Protein AF-A0A7V5MQ58-F1 (afdb_monomer)

Foldseek 3Di:
DDDDDDDDDDDDDDDDDDDDDDPDDDDDDDDDDDDPPPPPPPPPPPPDDQDPVNVVVVVVVVVVVVVVVVVVVVVVVQVVLQVVLVVVLVVLLVVQLCVLQVVQHKDKWAWDFDQFTKIQQPDPDDDDGRDIRTCVVRPQKGFPDKPPPVRMWMARSNPSDIDDMDIDMGGDDDD

Structure (mmCIF, N/CA/C/O backbone):
data_AF-A0A7V5MQ58-F1
#
_entry.id   AF-A0A7V5MQ58-F1
#
loop_
_atom_site.group_PDB
_atom_site.id
_atom_site.type_symbol
_atom_site.label_atom_id
_atom_site.label_alt_id
_atom_site.label_comp_id
_atom_site.label_asym_id
_atom_site.label_entity_id
_atom_site.label_seq_id
_atom_site.pdbx_PDB_ins_code
_atom_site.Cartn_x
_atom_site.Cartn_y
_atom_site.Cartn_z
_atom_site.occupancy
_atom_site.B_iso_or_equiv
_atom_site.auth_seq_id
_atom_site.auth_comp_id
_atom_site.auth_asym_id
_atom_site.auth_atom_id
_atom_site.pdbx_PDB_model_num
ATOM 1 N N . MET A 1 1 ? -46.090 20.742 11.512 1.00 51.66 1 MET A N 1
ATOM 2 C CA . MET A 1 1 ? -45.614 21.965 10.826 1.00 51.66 1 MET A CA 1
ATOM 3 C C . MET A 1 1 ? -44.500 22.585 11.661 1.00 51.66 1 MET A C 1
ATOM 5 O O . MET A 1 1 ? -44.790 23.306 12.603 1.00 51.66 1 MET A O 1
ATOM 9 N N . THR A 1 2 ? -43.236 22.258 11.392 1.00 50.69 2 THR A N 1
ATOM 10 C CA . THR A 1 2 ? -42.092 22.767 12.170 1.00 50.69 2 THR A CA 1
ATOM 11 C C . THR A 1 2 ? -41.060 23.401 11.239 1.00 50.69 2 THR A C 1
ATOM 13 O O . THR A 1 2 ? -40.628 22.816 10.248 1.00 50.69 2 THR A O 1
ATOM 16 N N . LYS A 1 3 ? -40.763 24.671 11.539 1.00 55.28 3 LYS A N 1
ATOM 17 C CA . LYS A 1 3 ? -39.990 25.642 10.756 1.00 55.28 3 LYS A CA 1
ATOM 18 C C . LYS A 1 3 ? -38.564 25.162 10.459 1.00 55.28 3 LYS A C 1
ATOM 20 O O . LYS A 1 3 ? -37.776 24.916 11.367 1.00 55.28 3 LYS A O 1
ATOM 25 N N . LYS A 1 4 ? -38.232 25.134 9.168 1.00 60.06 4 LYS A N 1
ATOM 26 C CA . LYS A 1 4 ? -36.896 24.913 8.603 1.00 60.06 4 LYS A CA 1
ATOM 27 C C . LYS A 1 4 ? -36.099 26.224 8.709 1.00 60.06 4 LYS A C 1
ATOM 29 O O . LYS A 1 4 ? -36.515 27.234 8.147 1.00 60.06 4 LYS A O 1
ATOM 34 N N . LYS A 1 5 ? -34.993 26.229 9.458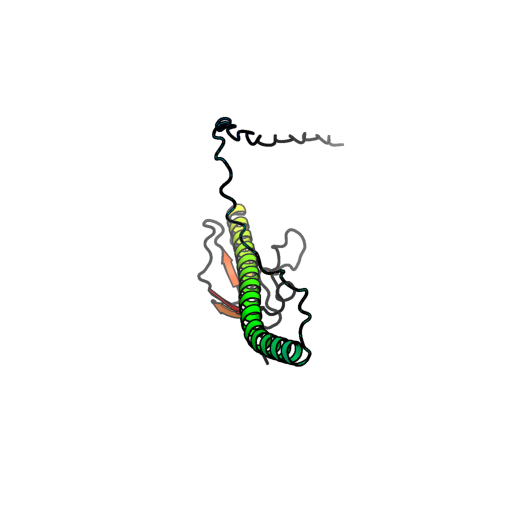 1.00 69.06 5 LYS A N 1
ATOM 35 C CA . LYS A 1 5 ? -34.094 27.385 9.631 1.00 69.06 5 LYS A CA 1
ATOM 36 C C . LYS A 1 5 ? -32.875 27.190 8.710 1.00 69.06 5 LYS A C 1
ATOM 38 O O . LYS A 1 5 ? -32.202 26.173 8.867 1.00 69.06 5 LYS A O 1
ATOM 43 N N . PRO A 1 6 ? -32.593 28.077 7.740 1.00 64.81 6 PRO A N 1
ATOM 44 C CA . PRO A 1 6 ? -31.406 27.956 6.895 1.00 64.81 6 PRO A CA 1
ATOM 45 C C . PRO A 1 6 ? -30.176 28.513 7.626 1.00 64.81 6 PRO A C 1
ATOM 47 O O . PRO A 1 6 ? -30.179 29.663 8.065 1.00 64.81 6 PRO A O 1
ATOM 50 N N . LEU A 1 7 ? -29.134 27.689 7.782 1.00 64.88 7 LEU A N 1
ATOM 51 C CA . LEU A 1 7 ? -27.826 28.127 8.271 1.00 64.88 7 LEU A CA 1
ATOM 52 C C . LEU A 1 7 ? -27.007 28.660 7.091 1.00 64.88 7 LEU A C 1
ATOM 54 O O . LEU A 1 7 ? -26.798 27.960 6.102 1.00 64.88 7 LEU A O 1
ATOM 58 N N . ALA A 1 8 ? -26.575 29.911 7.219 1.00 56.16 8 ALA A N 1
ATOM 59 C CA . ALA A 1 8 ? -25.742 30.624 6.269 1.00 56.16 8 ALA A CA 1
ATOM 60 C C . ALA A 1 8 ? -24.367 29.954 6.110 1.00 56.16 8 ALA A C 1
ATOM 62 O O . ALA A 1 8 ? -23.676 29.674 7.090 1.00 56.16 8 ALA A O 1
ATOM 63 N N . HIS A 1 9 ? -23.976 29.725 4.858 1.00 54.09 9 HIS A N 1
ATOM 64 C CA . HIS A 1 9 ? -22.650 29.251 4.481 1.00 54.09 9 HIS A CA 1
ATOM 65 C C . HIS A 1 9 ? -21.677 30.436 4.528 1.00 54.09 9 HIS A C 1
ATOM 67 O O . HIS A 1 9 ? -21.769 31.363 3.726 1.00 54.09 9 HIS A O 1
ATOM 73 N N . ASN A 1 10 ? -20.766 30.416 5.498 1.00 58.59 10 ASN A N 1
ATOM 74 C CA . ASN A 1 10 ? -19.717 31.415 5.661 1.00 58.59 10 ASN A CA 1
ATOM 75 C C . ASN A 1 10 ? -18.557 31.054 4.713 1.00 58.59 10 ASN A C 1
ATOM 77 O O . ASN A 1 10 ? -17.929 30.006 4.871 1.00 58.59 10 ASN A O 1
ATOM 81 N N . VAL A 1 11 ? -18.335 31.872 3.683 1.00 56.12 11 VAL A N 1
ATOM 82 C CA . VAL A 1 11 ? -17.265 31.705 2.688 1.00 56.12 11 VAL A CA 1
ATOM 83 C C . VAL A 1 11 ? -15.984 32.290 3.284 1.00 56.12 11 VAL A C 1
ATOM 85 O O . VAL A 1 11 ? -15.799 33.502 3.333 1.00 56.12 11 VAL A O 1
ATOM 88 N N . GLY A 1 12 ? -15.133 31.408 3.808 1.00 53.75 12 GLY A N 1
ATOM 89 C CA . GLY A 1 12 ? -13.848 31.754 4.406 1.00 53.75 12 GLY A CA 1
ATOM 90 C C . GLY A 1 12 ? -12.817 32.167 3.359 1.00 53.75 12 GLY A C 1
ATOM 91 O O . GLY A 1 12 ? -12.499 31.404 2.450 1.00 53.75 12 GLY A O 1
ATOM 92 N N . ALA A 1 13 ? -12.323 33.389 3.535 1.00 48.50 13 ALA A N 1
ATOM 93 C CA . ALA A 1 13 ? -11.294 34.090 2.785 1.00 48.50 13 ALA A CA 1
ATOM 94 C C . ALA A 1 13 ? -10.036 33.261 2.457 1.00 48.50 13 ALA A C 1
ATOM 96 O O . ALA A 1 13 ? -9.469 32.572 3.305 1.00 48.50 13 ALA A O 1
ATOM 97 N N . ALA A 1 14 ? -9.567 33.419 1.219 1.00 55.34 14 ALA A N 1
ATOM 98 C CA . ALA A 1 14 ? -8.268 32.961 0.749 1.00 55.34 14 ALA A CA 1
ATOM 99 C C . ALA A 1 14 ? -7.133 33.828 1.333 1.00 55.34 14 ALA A C 1
ATOM 101 O O . ALA A 1 14 ? -7.261 35.056 1.356 1.00 55.34 14 ALA A O 1
ATOM 102 N N . PRO A 1 15 ? -6.001 33.242 1.756 1.00 61.34 15 PRO A N 1
ATOM 103 C CA . PRO A 1 15 ? -4.823 34.016 2.112 1.00 61.34 15 PRO A CA 1
ATOM 104 C C . PRO A 1 15 ? -4.064 34.465 0.855 1.00 61.34 15 PRO A C 1
ATOM 106 O O . PRO A 1 15 ? -3.595 33.658 0.052 1.00 61.34 15 PRO A O 1
ATOM 109 N N . HIS A 1 16 ? -3.945 35.786 0.728 1.00 60.69 16 HIS A N 1
ATOM 110 C CA . HIS A 1 16 ? -3.016 36.501 -0.142 1.00 60.69 16 HIS A CA 1
ATOM 111 C C . HIS A 1 16 ? -1.576 35.991 0.031 1.00 60.69 16 HIS A C 1
ATOM 113 O O . HIS A 1 16 ? -1.046 35.996 1.142 1.00 60.69 16 HIS A O 1
ATOM 119 N N . ALA A 1 17 ? -0.918 35.639 -1.075 1.00 56.81 17 ALA A N 1
ATOM 120 C CA . ALA A 1 17 ? 0.535 35.511 -1.134 1.00 56.81 17 ALA A CA 1
ATOM 121 C C . ALA A 1 17 ? 1.148 36.805 -1.714 1.00 56.81 17 ALA A C 1
ATOM 123 O O . ALA A 1 17 ? 0.615 37.343 -2.690 1.00 56.81 17 ALA A O 1
ATOM 124 N N . PRO A 1 18 ? 2.235 37.332 -1.125 1.00 61.66 18 PRO A N 1
ATOM 125 C CA . PRO A 1 18 ? 2.834 38.598 -1.530 1.00 61.66 18 PRO A CA 1
ATOM 126 C C . PRO A 1 18 ? 3.666 38.474 -2.815 1.00 61.66 18 PRO A C 1
ATOM 128 O O . PRO A 1 18 ? 4.611 37.692 -2.903 1.00 61.66 18 PRO A O 1
ATOM 131 N N . ASN A 1 19 ? 3.334 39.326 -3.786 1.00 56.47 19 ASN A N 1
ATOM 132 C CA . ASN A 1 19 ? 4.216 39.729 -4.878 1.00 56.47 19 ASN A CA 1
ATOM 133 C C . ASN A 1 19 ? 5.394 40.523 -4.299 1.00 56.47 19 ASN A C 1
ATOM 135 O O . ASN A 1 19 ? 5.186 41.561 -3.673 1.00 56.47 19 ASN A O 1
ATOM 139 N N . GLY A 1 20 ? 6.623 40.067 -4.529 1.00 50.22 20 GLY A N 1
ATOM 140 C CA . GLY A 1 20 ? 7.812 40.779 -4.066 1.00 50.22 20 GLY A CA 1
ATOM 141 C C . GLY A 1 20 ? 9.103 40.151 -4.566 1.00 50.22 20 GLY A C 1
ATOM 142 O O . GLY A 1 20 ? 9.860 39.593 -3.779 1.00 50.22 20 GLY A O 1
ATOM 143 N N . LEU A 1 21 ? 9.351 40.230 -5.876 1.00 56.34 21 LEU A N 1
ATOM 144 C CA . LEU A 1 21 ? 10.679 39.986 -6.438 1.00 56.34 21 LEU A CA 1
ATOM 145 C C . LEU A 1 21 ? 11.424 41.335 -6.496 1.00 56.34 21 LEU A C 1
ATOM 147 O O . LEU A 1 21 ? 10.914 42.260 -7.132 1.00 56.34 21 LEU A O 1
ATOM 151 N N . PRO A 1 22 ? 12.586 41.494 -5.839 1.00 58.50 22 PRO A N 1
ATOM 152 C CA . PRO A 1 22 ? 13.348 42.733 -5.910 1.00 58.50 22 PRO A CA 1
ATOM 153 C C . PRO A 1 22 ? 14.007 42.900 -7.285 1.00 58.50 22 PRO A C 1
ATOM 155 O O . PRO A 1 22 ? 14.883 42.136 -7.689 1.00 58.50 22 PRO A O 1
ATOM 158 N N . ASP A 1 23 ? 13.572 43.954 -7.971 1.00 60.62 23 ASP A N 1
ATOM 159 C CA . ASP A 1 23 ? 14.157 44.537 -9.174 1.00 60.62 23 ASP A CA 1
ATOM 160 C C . ASP A 1 23 ? 15.435 45.300 -8.797 1.00 60.62 23 ASP A C 1
ATOM 162 O O . ASP A 1 23 ? 15.419 46.497 -8.512 1.00 60.62 23 ASP A O 1
ATOM 166 N N . ILE A 1 24 ? 16.558 44.587 -8.697 1.00 61.94 24 ILE A N 1
ATOM 167 C CA . ILE A 1 24 ? 17.870 45.207 -8.510 1.00 61.94 24 ILE A CA 1
ATOM 168 C C . ILE A 1 24 ? 18.891 44.426 -9.335 1.00 61.94 24 ILE A C 1
ATOM 170 O O . ILE A 1 24 ? 19.355 43.363 -8.940 1.00 61.94 24 ILE A O 1
ATOM 174 N N . ILE A 1 25 ? 19.220 44.956 -10.513 1.00 60.25 25 ILE A N 1
ATOM 175 C CA . ILE A 1 25 ? 20.580 45.314 -10.962 1.00 60.25 25 ILE A CA 1
ATOM 176 C C . ILE A 1 25 ? 20.462 45.707 -12.441 1.00 60.25 25 ILE A C 1
ATOM 178 O O . ILE A 1 25 ? 20.684 44.947 -13.381 1.00 60.25 25 ILE A O 1
ATOM 182 N N . ARG A 1 26 ? 20.107 46.977 -12.639 1.00 57.00 26 ARG A N 1
ATOM 183 C CA . ARG A 1 26 ? 20.255 47.704 -13.897 1.00 57.00 26 ARG A CA 1
ATOM 184 C C . ARG A 1 26 ? 21.429 48.659 -13.711 1.00 57.00 26 ARG A C 1
ATOM 186 O O . ARG A 1 26 ? 21.282 49.634 -12.984 1.00 57.00 26 ARG A O 1
ATOM 193 N N . ARG A 1 27 ? 22.576 48.364 -14.340 1.00 57.25 27 ARG A N 1
ATOM 194 C CA . ARG A 1 27 ? 23.620 49.300 -14.838 1.00 57.25 27 ARG A CA 1
ATOM 195 C C . ARG A 1 27 ? 24.989 48.617 -14.881 1.00 57.25 27 ARG A C 1
ATOM 197 O O . ARG A 1 27 ? 25.644 48.473 -13.858 1.00 57.25 27 ARG A O 1
ATOM 204 N N . ARG A 1 28 ? 25.459 48.327 -16.095 1.00 55.53 28 ARG A N 1
ATOM 205 C CA . ARG A 1 28 ? 26.827 48.631 -16.559 1.00 55.53 28 ARG A CA 1
ATOM 206 C C . ARG A 1 28 ? 26.894 48.418 -18.073 1.00 55.53 28 ARG A C 1
ATOM 208 O O . ARG A 1 28 ? 27.454 47.455 -18.578 1.00 55.53 28 ARG A O 1
ATOM 215 N N . GLN A 1 29 ? 26.284 49.353 -18.799 1.00 58.81 29 GLN A N 1
ATOM 216 C CA . GLN A 1 29 ? 26.716 49.659 -20.158 1.00 58.81 29 GLN A CA 1
ATOM 217 C C . GLN A 1 29 ? 28.036 50.429 -20.067 1.00 58.81 29 GLN A C 1
ATOM 219 O O . GLN A 1 29 ? 28.153 51.349 -19.260 1.00 58.81 29 GLN A O 1
ATOM 224 N N . GLY A 1 30 ? 29.009 50.060 -20.900 1.00 58.41 30 GLY A N 1
ATOM 225 C CA . GLY A 1 30 ? 30.186 50.890 -21.151 1.00 58.41 30 GLY A CA 1
ATOM 226 C C . GLY A 1 30 ? 31.528 50.219 -20.885 1.00 58.41 30 GLY A C 1
ATOM 227 O O . GLY A 1 30 ? 32.268 50.639 -20.003 1.00 58.41 30 GLY A O 1
ATOM 228 N N . ARG A 1 31 ? 31.909 49.247 -21.720 1.00 58.38 31 ARG A N 1
ATOM 229 C CA . ARG A 1 31 ? 33.306 49.151 -22.167 1.00 58.38 31 ARG A CA 1
ATOM 230 C C . ARG A 1 31 ? 33.384 48.461 -23.522 1.00 58.38 31 ARG A C 1
ATOM 232 O O . ARG A 1 31 ? 33.368 47.241 -23.625 1.00 58.38 31 ARG A O 1
ATOM 239 N N . ARG A 1 32 ? 33.493 49.303 -24.555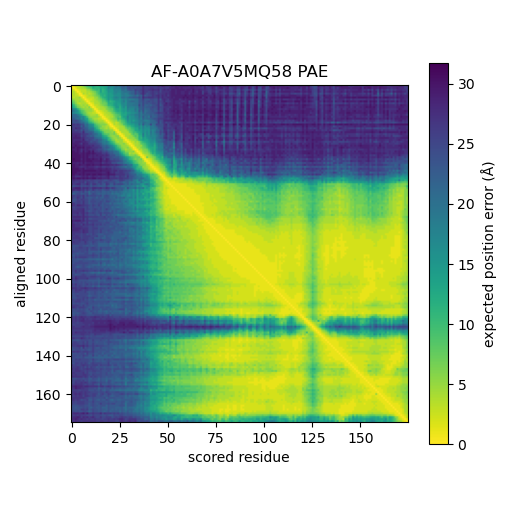 1.00 58.91 32 ARG A N 1
ATOM 240 C CA . ARG A 1 32 ? 34.101 48.975 -25.846 1.00 58.91 32 ARG A CA 1
ATOM 241 C C . ARG A 1 32 ? 35.408 48.224 -25.584 1.00 58.91 32 ARG A C 1
ATOM 243 O O . ARG A 1 32 ? 36.399 48.846 -25.204 1.00 58.91 32 ARG A O 1
ATOM 250 N N . ARG A 1 33 ? 35.422 46.910 -25.795 1.00 60.69 33 ARG A N 1
ATOM 251 C CA . ARG A 1 33 ? 36.665 46.177 -26.012 1.00 60.69 33 ARG A CA 1
ATOM 252 C C . ARG A 1 33 ? 36.741 45.923 -27.505 1.00 60.69 33 ARG A C 1
ATOM 254 O O . ARG A 1 33 ? 35.917 45.206 -28.059 1.00 60.69 33 ARG A O 1
ATOM 261 N N . LYS A 1 34 ? 37.666 46.649 -28.128 1.00 57.91 34 LYS A N 1
ATOM 262 C CA . LYS A 1 34 ? 38.009 46.520 -29.534 1.00 57.91 34 LYS A CA 1
ATOM 263 C C . LYS A 1 34 ? 38.358 45.067 -29.829 1.00 57.91 34 LYS A C 1
ATOM 265 O O . LYS A 1 34 ? 39.038 44.415 -29.037 1.00 57.91 34 LYS A O 1
ATOM 270 N N . GLU A 1 35 ? 37.837 44.632 -30.960 1.00 60.25 35 GLU A N 1
ATOM 271 C CA . GLU A 1 35 ? 38.188 43.452 -31.726 1.00 60.25 35 GLU A CA 1
ATOM 272 C C . GLU A 1 35 ? 39.672 43.095 -31.580 1.00 60.25 35 GLU A C 1
ATOM 274 O O . GLU A 1 35 ? 40.556 43.786 -32.080 1.00 60.25 35 GLU A O 1
ATOM 279 N N . THR A 1 36 ? 39.942 41.972 -30.927 1.00 59.41 36 THR A N 1
ATOM 280 C CA . THR A 1 36 ? 40.958 41.061 -31.437 1.00 59.41 36 THR A CA 1
ATOM 281 C C . THR A 1 36 ? 40.201 39.864 -31.968 1.00 59.41 36 THR A C 1
ATOM 283 O O . THR A 1 36 ? 39.621 39.076 -31.220 1.00 59.41 36 THR A O 1
ATOM 286 N N . ALA A 1 37 ? 40.142 39.811 -33.296 1.00 60.81 37 ALA A N 1
ATOM 287 C CA . ALA A 1 37 ? 39.688 38.689 -34.085 1.00 60.81 37 ALA A CA 1
ATOM 288 C C . ALA A 1 37 ? 40.522 37.453 -33.724 1.00 60.81 37 ALA A C 1
ATOM 290 O O . ALA A 1 37 ? 41.515 37.125 -34.361 1.00 60.81 37 ALA A O 1
ATOM 291 N N . MET A 1 38 ? 40.127 36.773 -32.654 1.00 56.72 38 MET A N 1
ATOM 292 C CA . MET A 1 38 ? 40.415 35.365 -32.469 1.00 56.72 38 MET A CA 1
ATOM 293 C C . MET A 1 38 ? 39.206 34.640 -33.028 1.00 56.72 38 MET A C 1
ATOM 295 O O . MET A 1 38 ? 38.295 34.224 -32.313 1.00 56.72 38 MET A O 1
ATOM 299 N N . GLU A 1 39 ? 39.192 34.595 -34.354 1.00 59.66 39 GLU A N 1
ATOM 300 C CA . GLU A 1 39 ? 38.352 33.734 -35.156 1.00 59.66 39 GLU A CA 1
ATOM 301 C C . GLU A 1 39 ? 38.636 32.300 -34.701 1.00 59.66 39 GLU A C 1
ATOM 303 O O . GLU A 1 39 ? 39.537 31.614 -35.186 1.00 59.66 39 GLU A O 1
ATOM 308 N N . ARG A 1 40 ? 37.903 31.863 -33.668 1.00 63.34 40 ARG A N 1
ATOM 309 C CA . ARG A 1 40 ? 37.731 30.450 -33.374 1.00 63.34 40 ARG A CA 1
ATOM 310 C C . ARG A 1 40 ? 37.099 29.888 -34.632 1.00 63.34 40 ARG A C 1
ATOM 312 O O . ARG A 1 40 ? 35.884 29.961 -34.798 1.00 63.34 40 ARG A O 1
ATOM 319 N N . ARG A 1 41 ? 37.943 29.353 -35.513 1.00 64.81 41 ARG A N 1
ATOM 320 C CA . ARG A 1 41 ? 37.565 28.363 -36.509 1.00 64.81 41 ARG A CA 1
ATOM 321 C C . ARG A 1 41 ? 36.932 27.214 -35.736 1.00 64.81 41 ARG A C 1
ATOM 323 O O . ARG A 1 41 ? 37.612 26.268 -35.354 1.00 64.81 41 ARG A O 1
ATOM 330 N N . TYR A 1 42 ? 35.647 27.338 -35.423 1.00 63.91 42 TYR A N 1
ATOM 331 C CA . TYR A 1 42 ? 34.831 26.176 -35.157 1.00 63.91 42 TYR A CA 1
ATOM 332 C C . TYR A 1 42 ? 34.898 25.386 -36.458 1.00 63.91 42 TYR A C 1
ATOM 334 O O . TYR A 1 42 ? 34.456 25.911 -37.486 1.00 63.91 42 TYR A O 1
ATOM 342 N N . PRO A 1 43 ? 35.532 24.199 -36.470 1.00 68.19 43 PRO A N 1
ATOM 343 C CA . PRO A 1 43 ? 35.446 23.358 -37.644 1.00 68.19 43 PRO A CA 1
ATOM 344 C C . PRO A 1 43 ? 33.954 23.185 -37.933 1.00 68.19 43 PRO A C 1
ATOM 346 O O . PRO A 1 43 ? 33.171 23.043 -36.983 1.00 68.19 43 PRO A O 1
ATOM 349 N N . PRO A 1 44 ? 33.531 23.273 -39.204 1.00 65.62 44 PRO A N 1
ATOM 350 C CA . PRO A 1 44 ? 32.149 23.008 -39.538 1.00 65.62 44 PRO A CA 1
ATOM 351 C C . PRO A 1 44 ? 31.828 21.638 -38.954 1.00 65.62 44 PRO A C 1
ATOM 353 O O . PRO A 1 44 ? 32.481 20.649 -39.291 1.00 65.62 44 PRO A O 1
ATOM 356 N N . ILE A 1 45 ? 30.875 21.593 -38.022 1.00 68.94 45 ILE A N 1
ATOM 357 C CA . ILE A 1 45 ? 30.302 20.336 -37.560 1.00 68.94 45 ILE A CA 1
ATOM 358 C C . ILE A 1 45 ? 29.552 19.829 -38.785 1.00 68.94 45 ILE A C 1
ATOM 360 O O . ILE A 1 45 ? 28.403 20.197 -39.030 1.00 68.94 45 ILE A O 1
ATOM 364 N N . GLY A 1 46 ? 30.272 19.108 -39.647 1.00 65.06 46 GLY A N 1
ATOM 365 C CA . GLY A 1 46 ? 29.700 18.468 -40.811 1.00 65.06 46 GLY A CA 1
ATOM 366 C C . GLY A 1 46 ? 28.510 17.657 -40.330 1.00 65.06 46 GLY A C 1
ATOM 367 O O . GLY A 1 46 ? 28.566 17.049 -39.260 1.00 65.06 46 GLY A O 1
ATOM 368 N N . ARG A 1 47 ? 27.412 17.687 -41.087 1.00 70.12 47 ARG A N 1
ATOM 369 C CA . ARG A 1 47 ? 26.258 16.817 -40.853 1.00 70.12 47 ARG A CA 1
ATOM 370 C C . ARG A 1 47 ? 26.700 15.370 -41.103 1.00 70.12 47 ARG A C 1
ATOM 372 O O . ARG A 1 47 ? 26.453 14.822 -42.170 1.00 70.12 47 ARG A O 1
ATOM 379 N N . ALA A 1 48 ? 27.436 14.796 -40.159 1.00 73.75 48 ALA A N 1
ATOM 380 C CA . ALA A 1 48 ? 27.879 13.419 -40.190 1.00 73.75 48 ALA A CA 1
ATOM 381 C C . ALA A 1 48 ? 26.658 12.557 -39.867 1.00 73.75 48 ALA A C 1
ATOM 383 O O . ALA A 1 48 ? 26.126 12.601 -38.759 1.00 73.75 48 ALA A O 1
ATOM 384 N N . GLY A 1 49 ? 26.160 11.843 -40.875 1.00 85.00 49 GLY A N 1
ATOM 385 C CA . GLY A 1 49 ? 25.190 10.780 -40.654 1.00 85.00 49 GLY A CA 1
ATOM 386 C C . GLY A 1 49 ? 25.862 9.622 -39.920 1.00 85.00 49 GLY A C 1
ATOM 387 O O . GLY A 1 49 ? 27.026 9.323 -40.179 1.00 85.00 49 GLY A O 1
ATOM 388 N N . LEU A 1 50 ? 25.121 8.975 -39.019 1.00 88.62 50 LEU A N 1
ATOM 389 C CA . LEU A 1 50 ? 25.539 7.719 -38.399 1.00 88.62 50 LEU A CA 1
ATOM 390 C C . LEU A 1 50 ? 25.817 6.685 -39.489 1.00 88.62 50 LEU A C 1
ATOM 392 O O . LEU A 1 50 ? 24.979 6.444 -40.363 1.00 88.62 50 LEU A O 1
ATOM 396 N N . THR A 1 51 ? 26.986 6.058 -39.428 1.00 93.81 51 THR A N 1
ATOM 397 C CA . THR A 1 51 ? 27.274 4.924 -40.308 1.00 93.81 51 THR A CA 1
ATOM 398 C C . THR A 1 51 ? 26.462 3.702 -39.861 1.00 93.81 51 THR A C 1
ATOM 400 O O . THR A 1 51 ? 26.108 3.569 -38.688 1.00 93.81 51 THR A O 1
ATOM 403 N N . LEU A 1 52 ? 26.165 2.778 -40.781 1.00 95.19 52 LEU A N 1
ATOM 404 C CA . LEU A 1 52 ? 25.465 1.525 -40.459 1.00 95.19 52 LEU A CA 1
ATOM 405 C C . LEU A 1 52 ? 26.113 0.751 -39.288 1.00 95.19 52 LEU A C 1
ATOM 407 O O . LEU A 1 52 ? 25.382 0.384 -38.366 1.00 95.19 52 LEU A O 1
ATOM 411 N N . PRO A 1 53 ? 27.444 0.518 -39.251 1.00 95.69 53 PRO A N 1
ATOM 412 C CA . PRO A 1 53 ? 28.058 -0.177 -38.118 1.00 95.69 53 PRO A CA 1
ATOM 413 C C . PRO A 1 53 ? 27.951 0.609 -36.806 1.00 95.69 53 PRO A C 1
ATOM 415 O O . PRO A 1 53 ? 27.742 0.010 -35.755 1.00 95.69 53 PRO A O 1
ATOM 418 N N . GLU A 1 54 ? 28.031 1.937 -36.843 1.00 94.62 54 GLU A N 1
ATOM 419 C CA . GLU A 1 54 ? 27.873 2.775 -35.651 1.00 94.62 54 GLU A CA 1
ATOM 420 C C . GLU A 1 54 ? 26.444 2.700 -35.090 1.00 94.62 54 GLU A C 1
ATOM 422 O O . GLU A 1 54 ? 26.248 2.586 -33.878 1.00 94.62 54 GLU A O 1
ATOM 427 N N . LEU A 1 55 ? 25.431 2.650 -35.962 1.00 96.62 55 LEU A N 1
ATOM 428 C CA . LEU A 1 55 ? 24.048 2.416 -35.549 1.00 96.62 55 LEU A CA 1
ATOM 429 C C . LEU A 1 55 ? 23.878 1.036 -34.886 1.00 96.62 55 LEU A C 1
ATOM 431 O O . LEU A 1 55 ? 23.218 0.919 -33.857 1.00 96.62 55 LEU A O 1
ATOM 435 N N . LEU A 1 56 ? 24.498 -0.014 -35.429 1.00 97.81 56 LEU A N 1
ATOM 436 C CA . LEU A 1 56 ? 24.431 -1.350 -34.825 1.00 97.81 56 LEU A CA 1
ATOM 437 C C . LEU A 1 56 ? 25.105 -1.395 -33.450 1.00 97.81 56 LEU A C 1
ATOM 439 O O . LEU A 1 56 ? 24.545 -1.960 -32.510 1.00 97.81 56 LEU A O 1
ATOM 443 N N . VAL A 1 57 ? 26.275 -0.768 -33.308 1.00 97.44 57 VAL A N 1
ATOM 444 C CA . VAL A 1 57 ? 26.993 -0.700 -32.027 1.00 97.44 57 VAL A CA 1
ATOM 445 C C . VAL A 1 57 ? 26.201 0.107 -30.997 1.00 97.44 57 VAL A C 1
ATOM 447 O O . VAL A 1 57 ? 26.070 -0.325 -29.852 1.00 97.44 57 VAL A O 1
ATOM 450 N N . THR A 1 58 ? 25.619 1.243 -31.386 1.00 96.88 58 THR A N 1
ATOM 451 C CA . THR A 1 58 ? 24.789 2.053 -30.477 1.00 96.88 58 THR A CA 1
ATOM 452 C C . THR A 1 58 ? 23.537 1.303 -30.028 1.00 96.88 58 THR A C 1
ATOM 454 O O . THR A 1 58 ? 23.228 1.304 -28.838 1.00 96.88 58 THR A O 1
ATOM 457 N N . LEU A 1 59 ? 22.856 0.588 -30.929 1.00 97.81 59 LEU A N 1
ATOM 458 C CA . LEU A 1 59 ? 21.720 -0.267 -30.573 1.00 97.81 59 LEU A CA 1
ATOM 459 C C . LEU A 1 59 ? 22.129 -1.422 -29.650 1.00 97.81 59 LEU A C 1
ATOM 461 O O . LEU A 1 59 ? 21.424 -1.701 -28.677 1.00 97.81 59 LEU A O 1
ATOM 465 N N . ALA A 1 60 ? 23.275 -2.061 -29.898 1.00 97.94 60 ALA A N 1
ATOM 466 C CA . ALA A 1 60 ? 23.794 -3.113 -29.028 1.00 97.94 60 ALA A CA 1
ATOM 467 C C . ALA A 1 60 ? 24.069 -2.577 -27.613 1.00 97.94 60 ALA A C 1
ATOM 469 O O . ALA A 1 60 ? 23.616 -3.168 -26.630 1.00 97.94 60 ALA A O 1
ATOM 470 N N . LEU A 1 61 ? 24.714 -1.413 -27.501 1.00 98.06 61 LEU A N 1
ATOM 471 C CA . LEU A 1 61 ? 24.953 -0.735 -26.223 1.00 98.06 61 LEU A CA 1
ATOM 472 C C . LEU A 1 61 ? 23.644 -0.360 -25.517 1.00 98.06 61 LEU A C 1
ATOM 474 O O . LEU A 1 61 ? 23.492 -0.622 -24.323 1.00 98.06 61 LEU A O 1
ATOM 478 N N . LEU A 1 62 ? 22.671 0.194 -26.244 1.00 97.75 62 LEU A N 1
ATOM 479 C CA . LEU A 1 62 ? 21.357 0.528 -25.690 1.00 97.75 62 LEU A CA 1
ATOM 480 C C . LEU A 1 62 ? 20.625 -0.710 -25.176 1.00 97.75 62 LEU A C 1
ATOM 482 O O . LEU A 1 62 ? 20.027 -0.655 -24.102 1.00 97.75 62 LEU A O 1
ATOM 486 N N . SER A 1 63 ? 20.697 -1.831 -25.897 1.00 97.56 63 SER A N 1
ATOM 487 C CA . SER A 1 63 ? 20.083 -3.086 -25.458 1.00 97.56 63 SER A CA 1
ATOM 488 C C . SER A 1 63 ? 20.700 -3.583 -24.148 1.00 97.56 63 SER A C 1
ATOM 490 O O . SER A 1 63 ? 19.971 -3.925 -23.216 1.00 97.56 63 SER A O 1
ATOM 492 N N . LEU A 1 64 ? 22.029 -3.515 -24.021 1.00 97.56 64 LEU A N 1
ATOM 493 C CA . LEU A 1 64 ? 22.738 -3.900 -22.805 1.00 97.56 64 LEU A CA 1
ATOM 494 C C . LEU A 1 64 ? 22.307 -3.029 -21.618 1.00 97.56 64 LEU A C 1
ATOM 496 O O . LEU A 1 64 ? 21.931 -3.556 -20.571 1.00 97.56 64 LEU A O 1
ATOM 500 N N . ILE A 1 65 ? 22.271 -1.707 -21.799 1.00 97.69 65 ILE A N 1
ATOM 501 C CA . ILE A 1 65 ? 21.826 -0.769 -20.759 1.00 97.69 65 ILE A CA 1
ATOM 502 C C . ILE A 1 65 ? 20.363 -1.038 -20.375 1.00 97.69 65 ILE A C 1
ATOM 504 O O . ILE A 1 65 ? 20.030 -1.099 -19.189 1.00 97.69 65 ILE A O 1
ATOM 508 N N . ALA A 1 66 ? 19.486 -1.253 -21.358 1.00 95.81 66 ALA A N 1
ATOM 509 C CA . ALA A 1 66 ? 18.067 -1.503 -21.125 1.00 95.81 66 ALA A CA 1
ATOM 510 C C . ALA A 1 66 ? 17.836 -2.752 -20.259 1.00 95.81 66 ALA A C 1
ATOM 512 O O . ALA A 1 66 ? 17.017 -2.714 -19.337 1.00 95.81 66 ALA A O 1
ATOM 513 N N . THR A 1 67 ? 18.592 -3.833 -20.482 1.00 96.19 67 THR A N 1
ATOM 514 C CA . THR A 1 67 ? 18.461 -5.060 -19.673 1.00 96.19 67 THR A CA 1
ATOM 515 C C . THR A 1 67 ? 18.785 -4.846 -18.193 1.00 96.19 67 THR A C 1
ATOM 517 O O . THR A 1 67 ? 18.167 -5.475 -17.332 1.00 96.19 67 THR A O 1
ATOM 520 N N . GLN A 1 68 ? 19.690 -3.917 -17.878 1.00 96.00 68 GLN A N 1
ATOM 521 C CA . GLN A 1 68 ? 20.082 -3.595 -16.504 1.00 96.00 68 GLN A CA 1
ATOM 522 C C . GLN A 1 68 ? 19.155 -2.559 -15.852 1.00 96.00 68 GLN A C 1
ATOM 524 O O . GLN A 1 68 ? 18.938 -2.589 -14.640 1.00 96.00 68 GLN A O 1
ATOM 529 N N . ALA A 1 69 ? 18.558 -1.663 -16.642 1.00 94.25 69 ALA A N 1
ATOM 530 C CA . ALA A 1 69 ? 17.663 -0.622 -16.142 1.00 94.25 69 ALA A CA 1
ATOM 531 C C . ALA A 1 69 ? 16.302 -1.170 -15.666 1.00 94.25 69 ALA A C 1
ATOM 533 O O . ALA A 1 69 ? 15.742 -0.689 -14.678 1.00 94.25 69 ALA A O 1
ATOM 534 N N . VAL A 1 70 ? 15.770 -2.201 -16.333 1.00 94.44 70 VAL A N 1
ATOM 535 C CA . VAL A 1 70 ? 14.460 -2.800 -16.009 1.00 94.44 70 VAL A CA 1
ATOM 536 C C . VAL A 1 70 ? 14.336 -3.287 -14.552 1.00 94.44 70 VAL A C 1
ATOM 538 O O . VAL A 1 70 ? 13.363 -2.906 -13.892 1.00 94.44 70 VAL A O 1
ATOM 541 N N . PRO A 1 71 ? 15.254 -4.102 -13.989 1.00 91.75 71 PRO A N 1
ATOM 542 C CA . PRO A 1 71 ? 15.130 -4.557 -12.601 1.00 91.75 71 PRO A CA 1
ATOM 543 C C . PRO A 1 71 ? 15.177 -3.404 -11.587 1.00 91.75 71 PRO A C 1
ATOM 545 O O . PRO A 1 71 ? 14.460 -3.448 -10.585 1.00 91.75 71 PRO A O 1
ATOM 548 N N . LEU A 1 72 ? 15.951 -2.349 -11.865 1.00 93.62 72 LEU A N 1
ATOM 549 C CA . LEU A 1 72 ? 16.026 -1.160 -11.011 1.00 93.62 72 LEU A CA 1
ATOM 550 C C . LEU A 1 72 ? 14.685 -0.420 -10.965 1.00 93.62 72 LEU A C 1
ATOM 552 O O . LEU A 1 72 ? 14.171 -0.133 -9.881 1.00 93.62 72 LEU A O 1
ATOM 556 N N . LEU A 1 73 ? 14.079 -0.179 -12.131 1.00 94.19 73 LEU A N 1
ATOM 557 C CA . LEU A 1 73 ? 12.763 0.458 -12.230 1.00 94.19 73 LEU A CA 1
ATOM 558 C C . LEU A 1 73 ? 11.675 -0.372 -11.536 1.00 94.19 73 LEU A C 1
ATOM 560 O O . LEU A 1 73 ? 10.844 0.177 -10.811 1.00 94.19 73 LEU A O 1
ATOM 564 N N . ASN A 1 74 ? 11.719 -1.699 -11.678 1.00 92.44 74 ASN A N 1
ATOM 565 C CA . ASN A 1 74 ? 10.794 -2.597 -10.985 1.00 92.44 74 ASN A CA 1
ATOM 566 C C . ASN A 1 74 ? 10.927 -2.508 -9.457 1.00 92.44 74 ASN A C 1
ATOM 568 O O . ASN A 1 74 ? 9.914 -2.508 -8.755 1.00 92.44 74 ASN A O 1
ATOM 572 N N . GLY A 1 75 ? 12.152 -2.396 -8.936 1.00 93.44 75 GLY A N 1
ATOM 573 C CA . GLY A 1 75 ? 12.400 -2.217 -7.504 1.00 93.44 75 GLY A CA 1
ATOM 574 C C . GLY A 1 75 ? 11.831 -0.903 -6.963 1.00 93.44 75 GLY A C 1
ATOM 575 O O . GLY A 1 75 ? 11.174 -0.896 -5.920 1.00 93.44 75 GLY A O 1
ATOM 576 N N . LEU A 1 76 ? 12.023 0.202 -7.689 1.00 95.31 76 LEU A N 1
ATOM 577 C CA . LEU A 1 76 ? 11.466 1.509 -7.320 1.00 95.31 76 LEU A CA 1
ATOM 578 C C . LEU A 1 76 ? 9.933 1.496 -7.324 1.00 95.31 76 LEU A C 1
ATOM 580 O O . LEU A 1 76 ? 9.304 1.939 -6.361 1.00 95.31 76 LEU A O 1
ATOM 584 N N . LEU A 1 77 ? 9.326 0.916 -8.362 1.00 95.56 77 LEU A N 1
ATOM 585 C CA . LEU A 1 77 ? 7.874 0.805 -8.466 1.00 95.56 77 LEU A CA 1
ATOM 586 C C . LEU A 1 77 ? 7.278 -0.082 -7.359 1.00 95.56 77 LEU A C 1
ATOM 588 O O . LEU A 1 77 ? 6.229 0.245 -6.804 1.00 95.56 77 LEU A O 1
ATOM 592 N N . ALA A 1 78 ? 7.949 -1.181 -6.998 1.00 95.50 78 ALA A N 1
ATOM 593 C CA . ALA A 1 78 ? 7.528 -2.050 -5.900 1.00 95.50 78 ALA A CA 1
ATOM 594 C C . ALA A 1 78 ? 7.550 -1.325 -4.545 1.00 95.50 78 ALA A C 1
ATOM 596 O O . ALA A 1 78 ? 6.601 -1.449 -3.768 1.00 95.50 78 ALA A O 1
ATOM 597 N N . ARG A 1 79 ? 8.593 -0.527 -4.279 1.00 96.69 79 ARG A N 1
ATOM 598 C CA . ARG A 1 79 ? 8.684 0.303 -3.066 1.00 96.69 79 ARG A CA 1
ATOM 599 C C . ARG A 1 79 ? 7.560 1.329 -3.003 1.00 96.69 79 ARG A C 1
ATOM 601 O O . ARG A 1 79 ? 6.900 1.426 -1.977 1.00 96.69 79 ARG A O 1
ATOM 608 N N . HIS A 1 80 ? 7.300 2.028 -4.106 1.00 97.06 80 HIS A N 1
ATOM 609 C CA . HIS A 1 80 ? 6.222 3.013 -4.175 1.00 97.06 80 HIS A CA 1
ATOM 610 C C . HIS A 1 80 ? 4.847 2.385 -3.898 1.00 97.06 80 HIS A C 1
ATOM 612 O O . HIS A 1 80 ? 4.067 2.906 -3.108 1.00 97.06 80 HIS A O 1
ATOM 618 N N . ARG A 1 81 ? 4.550 1.227 -4.501 1.00 96.12 81 ARG A N 1
ATOM 619 C CA . ARG A 1 81 ? 3.289 0.502 -4.257 1.00 96.12 81 ARG A CA 1
ATOM 620 C C . ARG A 1 81 ? 3.141 0.067 -2.799 1.00 96.12 81 ARG A C 1
ATOM 622 O O . ARG A 1 81 ? 2.048 0.167 -2.242 1.00 96.12 81 ARG A O 1
ATOM 629 N N . LEU A 1 82 ? 4.226 -0.412 -2.188 1.00 97.06 82 LEU A N 1
ATOM 630 C CA . LEU A 1 82 ? 4.241 -0.797 -0.778 1.00 97.06 82 LEU A CA 1
ATOM 631 C C . LEU A 1 82 ? 3.999 0.416 0.125 1.00 97.06 82 LEU A C 1
ATOM 633 O O . LEU A 1 82 ? 3.167 0.337 1.024 1.00 97.06 82 LEU A O 1
ATOM 637 N N . ASP A 1 83 ? 4.661 1.538 -0.149 1.00 97.88 83 ASP A N 1
ATOM 638 C CA . ASP A 1 83 ? 4.502 2.776 0.615 1.00 97.88 83 ASP A CA 1
ATOM 639 C C . ASP A 1 83 ? 3.070 3.329 0.536 1.00 97.88 83 ASP A C 1
ATOM 641 O O . ASP A 1 83 ? 2.473 3.681 1.556 1.00 97.88 83 ASP A O 1
ATOM 645 N N . GLN A 1 84 ? 2.455 3.293 -0.650 1.00 97.44 84 GLN A N 1
ATOM 646 C CA . GLN A 1 84 ? 1.047 3.655 -0.826 1.00 97.44 84 GLN A CA 1
ATOM 647 C C . GLN A 1 84 ? 0.106 2.763 -0.005 1.00 97.44 84 GLN A C 1
ATOM 649 O O . GLN A 1 84 ? -0.803 3.274 0.649 1.00 97.44 84 GLN A O 1
ATOM 654 N N . ALA A 1 85 ? 0.321 1.443 -0.006 1.00 97.00 85 ALA A N 1
ATOM 655 C CA . ALA A 1 85 ? -0.501 0.511 0.768 1.00 97.00 85 ALA A CA 1
ATOM 656 C C . ALA A 1 85 ? -0.336 0.718 2.282 1.00 97.00 85 ALA A C 1
ATOM 658 O O . ALA A 1 85 ? -1.326 0.772 3.014 1.00 97.00 85 ALA A O 1
ATOM 659 N N . VAL A 1 86 ? 0.902 0.891 2.756 1.00 97.25 86 VAL A N 1
ATOM 660 C CA . VAL A 1 86 ? 1.200 1.173 4.170 1.00 97.25 86 VAL A CA 1
ATOM 661 C C . VAL A 1 86 ? 0.580 2.500 4.598 1.00 97.25 86 VAL A C 1
ATOM 663 O O . VAL A 1 86 ? -0.036 2.574 5.662 1.00 97.25 86 VAL A O 1
ATOM 666 N N . THR A 1 87 ? 0.680 3.532 3.763 1.00 97.62 87 THR A N 1
ATOM 667 C CA . THR A 1 87 ? 0.077 4.842 4.023 1.00 97.62 87 THR A CA 1
ATOM 668 C C . THR A 1 87 ? -1.444 4.747 4.097 1.00 97.62 87 THR A C 1
ATOM 670 O O . THR A 1 87 ? -2.032 5.245 5.057 1.00 97.62 87 THR A O 1
ATOM 673 N N . ALA A 1 88 ? -2.091 4.048 3.162 1.00 96.44 88 ALA A N 1
ATOM 674 C CA . ALA A 1 88 ? -3.537 3.832 3.189 1.00 96.44 88 ALA A CA 1
ATOM 675 C C . ALA A 1 88 ? -3.986 3.103 4.469 1.00 96.44 88 ALA A C 1
ATOM 677 O O . ALA A 1 88 ? -4.922 3.538 5.141 1.00 96.44 88 ALA A O 1
ATOM 678 N N . VAL A 1 89 ? -3.275 2.041 4.865 1.00 96.19 89 VAL A N 1
ATOM 679 C CA . VAL A 1 89 ? -3.540 1.307 6.115 1.00 96.19 89 VAL A CA 1
ATOM 680 C C . VAL A 1 89 ? -3.331 2.195 7.340 1.00 96.19 89 VAL A C 1
ATOM 682 O O . VAL A 1 89 ? -4.165 2.201 8.245 1.00 96.19 89 VAL A O 1
ATOM 685 N N . ARG A 1 90 ? -2.258 2.991 7.372 1.00 96.31 90 ARG A N 1
ATOM 686 C CA . ARG A 1 90 ? -1.989 3.940 8.459 1.00 96.31 90 ARG A CA 1
ATOM 687 C C . ARG A 1 90 ? -3.112 4.966 8.593 1.00 96.31 90 ARG A C 1
ATOM 689 O O . ARG A 1 90 ? -3.537 5.240 9.713 1.00 96.31 90 ARG A O 1
ATOM 696 N N . LEU A 1 91 ? -3.601 5.511 7.481 1.00 95.38 91 LEU A N 1
ATOM 697 C CA . LEU A 1 91 ? -4.726 6.446 7.474 1.00 95.38 91 LEU A CA 1
ATOM 698 C C . LEU A 1 91 ? -6.003 5.785 8.007 1.00 95.38 91 LEU A C 1
ATOM 700 O O . LEU A 1 91 ? -6.654 6.361 8.875 1.00 95.38 91 LEU A O 1
ATOM 704 N N . ALA A 1 92 ? -6.309 4.555 7.586 1.00 93.88 92 ALA A N 1
ATOM 705 C CA . ALA A 1 92 ? -7.457 3.806 8.101 1.00 93.88 92 ALA A CA 1
ATOM 706 C C . ALA A 1 92 ? -7.361 3.541 9.617 1.00 93.88 92 ALA A C 1
ATOM 708 O O . ALA A 1 92 ? -8.344 3.707 10.339 1.00 93.88 92 ALA A O 1
ATOM 709 N N . LEU A 1 93 ? -6.174 3.193 10.131 1.00 94.38 93 LEU A N 1
ATOM 710 C CA . LEU A 1 93 ? -5.946 3.010 11.571 1.00 94.38 93 LEU A CA 1
ATOM 711 C C . LEU A 1 93 ? -6.116 4.324 12.350 1.00 94.38 93 LEU A C 1
ATOM 713 O O . LEU A 1 93 ? -6.720 4.328 13.422 1.00 94.38 93 LEU A O 1
ATOM 717 N N . MET A 1 94 ? -5.606 5.440 11.818 1.00 95.19 94 MET A N 1
ATOM 718 C CA . MET A 1 94 ? -5.776 6.761 12.434 1.00 95.19 94 MET A CA 1
ATOM 719 C C . MET A 1 94 ? -7.241 7.194 12.451 1.00 95.19 94 MET A C 1
ATOM 721 O O . MET A 1 94 ? -7.687 7.784 13.433 1.00 95.19 94 MET A O 1
ATOM 725 N N . GLU A 1 95 ? -8.001 6.857 11.413 1.00 93.31 95 GLU A N 1
ATOM 726 C CA . GLU A 1 95 ? -9.428 7.152 11.349 1.00 93.31 95 GLU A CA 1
ATOM 727 C C . GLU A 1 95 ? -10.222 6.361 12.396 1.00 93.31 95 GLU A C 1
ATOM 729 O O . GLU A 1 95 ? -10.990 6.946 13.159 1.00 93.31 95 GLU A O 1
ATOM 734 N N . VAL A 1 96 ? -9.972 5.053 12.538 1.00 93.25 96 VAL A N 1
ATOM 735 C CA . VAL A 1 96 ? -10.606 4.252 13.605 1.00 93.25 96 VAL A CA 1
ATOM 736 C C . VAL A 1 96 ? -10.216 4.754 14.988 1.00 93.25 96 VAL A C 1
ATOM 738 O O . VAL A 1 96 ? -11.069 4.827 15.871 1.00 93.25 96 VAL A O 1
ATOM 741 N N . ARG A 1 97 ? -8.951 5.139 15.180 1.00 95.06 97 ARG A N 1
ATOM 742 C CA . ARG A 1 97 ? -8.483 5.729 16.435 1.00 95.06 97 ARG A CA 1
ATOM 743 C C . ARG A 1 97 ? -9.255 7.002 16.780 1.00 95.06 97 ARG A C 1
ATOM 745 O O . ARG A 1 97 ? -9.721 7.137 17.910 1.00 95.06 97 ARG A O 1
ATOM 752 N N . ARG A 1 98 ? -9.403 7.920 15.819 1.00 94.44 98 ARG A N 1
ATOM 753 C CA . ARG A 1 98 ? -10.185 9.154 15.993 1.00 94.44 98 ARG A CA 1
ATOM 754 C C . ARG A 1 98 ? -11.643 8.842 16.301 1.00 94.44 98 ARG A C 1
ATOM 756 O O . ARG A 1 98 ? -12.190 9.425 17.227 1.00 94.44 98 ARG A O 1
ATOM 763 N N . ALA A 1 99 ? -12.246 7.893 15.588 1.00 92.19 99 ALA A N 1
ATOM 764 C CA . ALA A 1 99 ? -13.626 7.480 15.820 1.00 92.19 99 ALA A CA 1
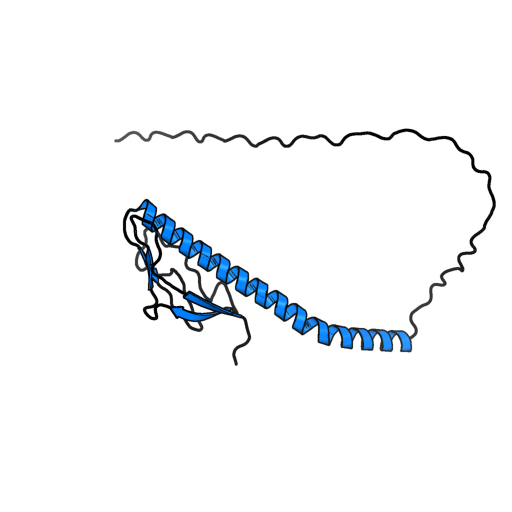ATOM 765 C C . ALA A 1 99 ? -13.829 6.839 17.207 1.00 92.19 99 ALA A C 1
ATOM 767 O O . ALA A 1 99 ? -14.844 7.095 17.855 1.00 92.19 99 ALA A O 1
ATOM 768 N N . ALA A 1 100 ? -12.877 6.032 17.690 1.00 93.88 100 ALA A N 1
ATOM 769 C CA . ALA A 1 100 ? -12.908 5.463 19.038 1.00 93.88 100 ALA A CA 1
ATOM 770 C C . ALA A 1 100 ? -12.889 6.572 20.095 1.00 93.88 100 ALA A C 1
ATOM 772 O O . ALA A 1 100 ? -13.805 6.650 20.911 1.00 93.88 100 ALA A O 1
ATOM 773 N N . PHE A 1 101 ? -11.915 7.482 19.989 1.00 95.81 101 PHE A N 1
ATOM 774 C CA . PHE A 1 101 ? -11.754 8.609 20.906 1.00 95.81 101 PHE A CA 1
ATOM 775 C C . PHE A 1 101 ? -12.967 9.549 20.901 1.00 95.81 101 PHE A C 1
ATOM 777 O O . PHE A 1 101 ? -13.530 9.846 21.948 1.00 95.81 101 PHE A O 1
ATOM 784 N N . ALA A 1 102 ? -13.431 9.960 19.717 1.00 94.38 102 ALA A N 1
ATOM 785 C CA . ALA A 1 102 ? -14.581 10.851 19.576 1.00 94.38 102 ALA A CA 1
ATOM 786 C C . ALA A 1 102 ? -15.882 10.230 20.106 1.00 94.38 102 ALA A C 1
ATOM 788 O O . ALA A 1 102 ? -16.755 10.945 20.589 1.00 94.38 102 ALA A O 1
ATOM 789 N N . SER A 1 103 ? -16.023 8.902 20.019 1.00 94.44 103 SER A N 1
ATOM 790 C CA . SER A 1 103 ? -17.205 8.204 20.535 1.00 94.44 103 SER A CA 1
ATOM 791 C C . SER A 1 103 ? -17.114 7.824 22.015 1.00 94.44 103 SER A C 1
ATOM 793 O O . SER A 1 103 ? -18.118 7.371 22.565 1.00 94.44 103 SER A O 1
ATOM 795 N N . GLY A 1 104 ? -15.943 7.957 22.652 1.00 96.38 104 GLY A N 1
ATOM 796 C CA . GLY A 1 104 ? -15.700 7.485 24.020 1.00 96.38 104 GLY A CA 1
ATOM 797 C C . GLY A 1 104 ? -15.907 5.975 24.196 1.00 96.38 104 GLY A C 1
ATOM 798 O O . GLY A 1 104 ? -16.103 5.503 25.313 1.00 96.38 104 GLY A O 1
ATOM 799 N N . ARG A 1 105 ? -15.932 5.208 23.097 1.00 95.62 105 ARG A N 1
ATOM 800 C CA . ARG A 1 105 ? -16.212 3.768 23.080 1.00 95.62 105 ARG A CA 1
ATOM 801 C C . ARG A 1 105 ? -15.111 3.027 22.354 1.00 95.62 105 ARG A C 1
ATOM 803 O O . ARG A 1 105 ? -14.617 3.475 21.319 1.00 95.62 105 ARG A O 1
ATOM 810 N N . ASP A 1 106 ? -14.806 1.842 22.857 1.00 95.06 106 ASP A N 1
ATOM 811 C CA . ASP A 1 106 ? -13.835 0.971 22.222 1.00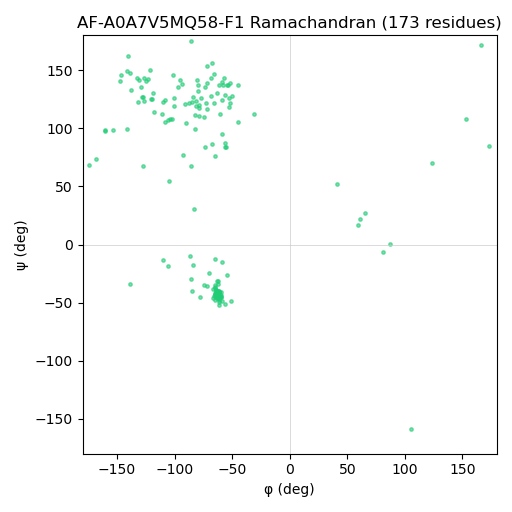 95.06 106 ASP A CA 1
ATOM 812 C C . ASP A 1 106 ? -14.282 0.577 20.816 1.00 95.06 106 ASP A C 1
ATOM 814 O O . ASP A 1 106 ? -15.440 0.227 20.563 1.00 95.06 106 ASP A O 1
ATOM 818 N N . ARG A 1 107 ? -13.332 0.604 19.885 1.00 93.31 107 ARG A N 1
ATOM 819 C CA . ARG A 1 107 ? -13.534 0.159 18.506 1.00 93.31 107 ARG A CA 1
ATOM 820 C C . ARG A 1 107 ? -12.553 -0.947 18.188 1.00 93.31 107 ARG A C 1
ATOM 822 O O . ARG A 1 107 ? -11.455 -0.998 18.726 1.00 93.31 107 ARG A O 1
ATOM 829 N N . SER A 1 108 ? -12.945 -1.845 17.296 1.00 92.75 108 SER A N 1
ATOM 830 C CA . SER A 1 108 ? -12.029 -2.848 16.765 1.00 92.75 108 SER A CA 1
ATOM 831 C C . SER A 1 108 ? -12.017 -2.780 15.253 1.00 92.75 108 SER A C 1
ATOM 833 O O . SER A 1 108 ? -13.052 -2.560 14.626 1.00 92.75 108 SER A O 1
ATOM 835 N N . LEU A 1 109 ? -10.830 -2.943 14.686 1.00 93.25 109 LEU A N 1
ATOM 836 C CA . LEU A 1 109 ? -10.606 -3.007 13.258 1.00 93.25 109 LEU A CA 1
ATOM 837 C C . LEU A 1 109 ? -10.252 -4.448 12.892 1.00 93.25 109 LEU A C 1
ATOM 839 O O . LEU A 1 109 ? -9.325 -5.024 13.461 1.00 93.25 109 LEU A O 1
ATOM 843 N N . ALA A 1 110 ? -11.010 -5.026 11.961 1.00 93.56 110 ALA A N 1
ATOM 844 C CA . ALA A 1 110 ? -10.742 -6.358 11.435 1.00 93.56 110 ALA A CA 1
ATOM 845 C C . ALA A 1 110 ? -9.619 -6.315 10.389 1.00 93.56 110 ALA A C 1
ATOM 847 O O . ALA A 1 110 ? -9.596 -5.435 9.521 1.00 93.56 110 ALA A O 1
ATOM 848 N N . ILE A 1 111 ? -8.724 -7.292 10.471 1.00 95.31 111 ILE A N 1
ATOM 849 C CA . ILE A 1 111 ? -7.580 -7.504 9.594 1.00 95.31 111 ILE A CA 1
ATOM 850 C C . ILE A 1 111 ? -7.647 -8.942 9.093 1.00 95.31 111 ILE A C 1
ATOM 852 O O . ILE A 1 111 ? -7.784 -9.893 9.863 1.00 95.31 111 ILE A O 1
ATOM 856 N N . ARG A 1 112 ? -7.584 -9.087 7.776 1.00 95.31 112 ARG A N 1
ATOM 857 C CA . ARG A 1 112 ? -7.534 -10.369 7.086 1.00 95.31 112 ARG A CA 1
ATOM 858 C C . ARG A 1 112 ? -6.250 -10.412 6.276 1.00 95.31 112 ARG A C 1
ATOM 860 O O . ARG A 1 112 ? -6.012 -9.513 5.474 1.00 95.31 112 ARG A O 1
ATOM 867 N N . THR A 1 113 ? -5.442 -11.442 6.490 1.00 95.00 113 THR A N 1
ATOM 868 C CA . THR A 1 113 ? -4.211 -11.715 5.736 1.00 95.00 113 THR A CA 1
ATOM 869 C C . THR A 1 113 ? -4.505 -12.503 4.455 1.00 95.00 113 THR A C 1
ATOM 871 O O . THR A 1 113 ? -5.644 -12.904 4.199 1.00 95.00 113 THR A O 1
ATOM 874 N N . GLY A 1 114 ? -3.473 -12.721 3.635 1.00 90.44 114 GLY A N 1
ATOM 875 C CA . GLY A 1 114 ? -3.547 -13.556 2.433 1.00 90.44 114 GLY A CA 1
ATOM 876 C C . GLY A 1 114 ? -3.566 -12.769 1.120 1.00 90.44 114 GLY A C 1
ATOM 877 O O . GLY A 1 114 ? -3.101 -11.631 1.041 1.00 90.44 114 GLY A O 1
ATOM 878 N N . THR A 1 115 ? -4.058 -13.411 0.057 1.00 86.56 115 THR A N 1
ATOM 879 C CA . THR A 1 115 ? -4.109 -12.843 -1.304 1.00 86.56 115 THR A CA 1
ATOM 880 C C . THR A 1 115 ? -5.195 -11.783 -1.464 1.00 86.56 115 THR A C 1
ATOM 882 O O . THR A 1 115 ? -4.973 -10.791 -2.148 1.00 86.56 115 THR A O 1
ATOM 885 N N . ASP A 1 116 ? -6.328 -11.963 -0.789 1.00 93.06 116 ASP A N 1
ATOM 886 C CA . ASP A 1 116 ? -7.418 -10.990 -0.669 1.00 93.06 116 ASP A CA 1
ATOM 887 C C . ASP A 1 116 ? -7.397 -10.367 0.733 1.00 93.06 116 ASP A C 1
ATOM 889 O O . ASP A 1 116 ? -8.350 -10.458 1.513 1.00 93.06 116 ASP A O 1
ATOM 893 N N . TRP A 1 117 ? -6.237 -9.815 1.098 1.00 95.25 117 TRP A N 1
ATOM 894 C CA . TRP A 1 117 ? -6.078 -9.156 2.385 1.00 95.25 117 TRP A CA 1
ATOM 895 C C . TRP A 1 117 ? -6.955 -7.904 2.463 1.00 95.25 117 TRP A C 1
ATOM 897 O O . TRP A 1 117 ? -7.204 -7.218 1.465 1.00 95.25 117 TRP A O 1
ATOM 907 N N . ARG A 1 118 ? -7.441 -7.617 3.671 1.00 95.69 118 ARG A N 1
ATOM 908 C CA . ARG A 1 118 ? -8.386 -6.529 3.942 1.00 95.69 118 ARG A CA 1
ATOM 909 C C . ARG A 1 118 ? -8.152 -5.947 5.331 1.00 95.69 118 ARG A C 1
ATOM 911 O O . ARG A 1 118 ? -7.922 -6.692 6.279 1.00 95.69 118 ARG A O 1
ATOM 918 N N . VAL A 1 119 ? -8.257 -4.628 5.453 1.00 95.25 119 VAL A N 1
ATOM 919 C CA . VAL A 1 119 ? -8.084 -3.862 6.694 1.00 95.25 119 VAL A CA 1
ATOM 920 C C . VAL A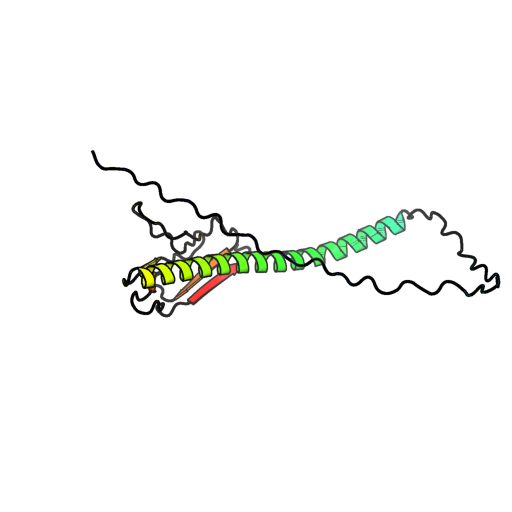 1 119 ? -9.266 -2.899 6.823 1.00 95.25 119 VAL A C 1
ATOM 922 O O . VAL A 1 119 ? -9.509 -2.092 5.928 1.00 95.25 119 VAL A O 1
ATOM 925 N N . GLY A 1 120 ? -10.025 -2.986 7.920 1.00 90.44 120 GLY A N 1
ATOM 926 C CA . GLY A 1 120 ? -11.124 -2.048 8.214 1.00 90.44 120 GLY A CA 1
ATOM 927 C C . GLY A 1 120 ? -12.491 -2.393 7.617 1.00 90.44 120 GLY A C 1
ATOM 928 O O . GLY A 1 120 ? -13.460 -1.691 7.872 1.00 90.44 120 GLY A O 1
ATOM 929 N N . CYS A 1 121 ? -12.618 -3.497 6.880 1.00 80.38 121 CYS A N 1
ATOM 930 C CA . CYS A 1 121 ? -13.819 -3.813 6.093 1.00 80.38 121 CYS A CA 1
ATOM 931 C C . CYS A 1 121 ? -14.954 -4.486 6.897 1.00 80.38 121 CYS A C 1
ATOM 933 O O . CYS A 1 121 ? -15.708 -5.298 6.360 1.00 80.38 121 CYS A O 1
ATOM 935 N N . SER A 1 122 ? -15.082 -4.200 8.194 1.00 67.69 122 SER A N 1
ATOM 936 C CA . SER A 1 122 ? -16.119 -4.786 9.051 1.00 67.69 122 SER A CA 1
ATOM 937 C C . SER A 1 122 ? -17.422 -3.991 8.962 1.00 67.69 122 SER A C 1
ATOM 939 O O . SER A 1 122 ? -17.841 -3.357 9.927 1.00 67.69 122 SER A O 1
ATOM 941 N N . CYS A 1 123 ? -18.069 -4.022 7.802 1.00 67.44 123 CYS A N 1
ATOM 942 C CA . CYS A 1 123 ? -19.395 -3.446 7.630 1.00 67.44 123 CYS A CA 1
ATOM 943 C C . CYS A 1 123 ? -20.396 -4.515 7.237 1.00 67.44 123 CYS A C 1
ATOM 945 O O . CYS A 1 123 ? -20.315 -5.077 6.151 1.00 67.44 123 CYS A O 1
ATOM 947 N N . ARG A 1 124 ? -21.355 -4.774 8.131 1.00 62.78 124 ARG A N 1
ATOM 948 C CA . ARG A 1 124 ? -22.517 -5.617 7.828 1.00 62.78 124 ARG A CA 1
ATOM 949 C C . ARG A 1 124 ? -23.810 -4.813 7.644 1.00 62.78 124 ARG A C 1
ATOM 951 O O . ARG A 1 124 ? -24.723 -5.364 7.054 1.00 62.78 124 ARG A O 1
ATOM 958 N N . ARG A 1 125 ? -23.888 -3.553 8.116 1.00 51.25 125 ARG A N 1
ATOM 959 C CA . ARG A 1 125 ? -25.061 -2.650 8.012 1.00 51.25 125 ARG A CA 1
ATOM 960 C C . ARG A 1 125 ? -24.679 -1.162 8.208 1.00 51.25 125 ARG A C 1
ATOM 962 O O . ARG A 1 125 ? -24.440 -0.713 9.322 1.00 51.25 125 ARG A O 1
ATOM 969 N N . GLU A 1 126 ? -24.503 -0.458 7.094 1.00 48.34 126 GLU A N 1
ATOM 970 C CA . GLU A 1 126 ? -25.192 0.786 6.689 1.00 48.34 126 GLU A CA 1
ATOM 971 C C . GLU A 1 126 ? -25.489 1.937 7.684 1.00 48.34 126 GLU A C 1
ATOM 973 O O . GLU A 1 126 ? -26.609 2.429 7.708 1.00 48.34 126 GLU A O 1
ATOM 978 N N . VAL A 1 127 ? -24.512 2.462 8.443 1.00 55.00 127 VAL A N 1
ATOM 979 C CA . VAL A 1 127 ? -24.647 3.864 8.937 1.00 55.00 127 VAL A CA 1
ATOM 980 C C . VAL A 1 127 ? -23.346 4.676 8.874 1.00 55.00 127 VAL A C 1
ATOM 982 O O . VAL A 1 127 ? -23.389 5.860 8.568 1.00 55.00 127 VAL A O 1
ATOM 985 N N . ALA A 1 128 ? -22.170 4.079 9.078 1.00 59.47 128 ALA A N 1
ATOM 986 C CA . ALA A 1 128 ? -20.895 4.762 8.834 1.00 59.47 128 ALA A CA 1
ATOM 987 C C . ALA A 1 128 ? -19.780 3.728 8.690 1.00 59.47 128 ALA A C 1
ATOM 989 O O . ALA A 1 128 ? -19.289 3.185 9.682 1.00 59.47 128 ALA A O 1
ATOM 990 N N . CYS A 1 129 ? -19.418 3.408 7.452 1.00 68.50 129 CYS A N 1
ATOM 991 C CA . CYS A 1 129 ? -18.333 2.477 7.200 1.00 68.50 129 CYS A CA 1
ATOM 992 C C . CYS A 1 129 ? -16.992 3.183 7.249 1.00 68.50 129 CYS A C 1
ATOM 994 O O . CYS A 1 129 ? -16.766 4.162 6.543 1.00 68.50 129 CYS A O 1
ATOM 996 N N . THR A 1 130 ? -16.091 2.645 8.065 1.00 72.00 130 THR A N 1
ATOM 997 C CA . THR A 1 130 ? -14.676 2.980 7.979 1.00 72.00 130 THR A CA 1
ATOM 998 C C . THR A 1 130 ? -14.182 2.648 6.566 1.00 72.00 130 THR A C 1
ATOM 1000 O O . THR A 1 130 ? -14.554 1.593 6.036 1.00 72.00 130 THR A O 1
ATOM 1003 N N . PRO A 1 131 ? -13.365 3.513 5.939 1.00 80.06 131 PRO A N 1
ATOM 1004 C CA . PRO A 1 131 ? -12.766 3.212 4.646 1.00 80.06 131 PRO A CA 1
ATOM 1005 C C . PRO A 1 131 ? -12.036 1.863 4.694 1.00 80.06 131 PRO A C 1
ATOM 1007 O O . PRO A 1 131 ? -11.201 1.610 5.564 1.00 80.06 131 PRO A O 1
ATOM 1010 N N . CYS A 1 132 ? -12.401 0.984 3.764 1.00 90.69 132 CYS A N 1
ATOM 1011 C CA . CYS A 1 132 ? -11.844 -0.354 3.623 1.00 90.69 132 CYS A CA 1
ATOM 1012 C C . CYS A 1 132 ? -10.596 -0.283 2.742 1.00 90.69 132 CYS A C 1
ATOM 1014 O O . CYS A 1 132 ? -10.671 0.142 1.590 1.00 90.69 132 CYS A O 1
ATOM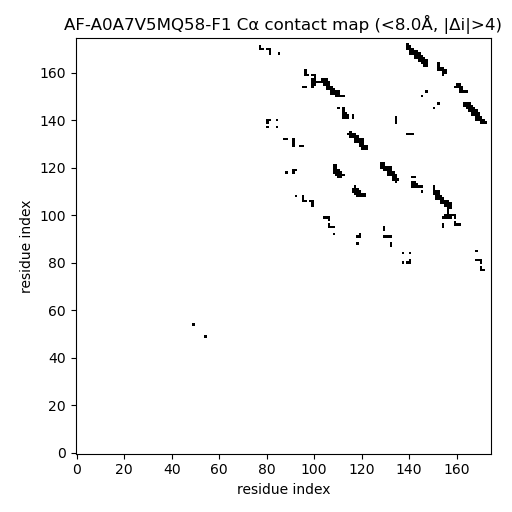 1016 N N . VAL A 1 133 ? -9.457 -0.726 3.272 1.00 95.50 133 VAL A N 1
ATOM 1017 C CA . VAL A 1 133 ? -8.229 -0.889 2.489 1.00 95.50 133 VAL A CA 1
ATOM 1018 C C . VAL A 1 133 ? -8.095 -2.363 2.140 1.00 95.50 133 VAL A C 1
ATOM 1020 O O . VAL A 1 133 ? -8.162 -3.225 3.018 1.00 95.50 133 VAL A O 1
ATOM 1023 N N . SER A 1 134 ? -7.948 -2.670 0.856 1.00 95.75 134 SER A N 1
ATOM 1024 C CA . SER A 1 134 ? -7.969 -4.046 0.359 1.00 95.75 134 SER A CA 1
ATOM 1025 C C . SER A 1 134 ? -6.938 -4.285 -0.735 1.00 95.75 134 SER A C 1
ATOM 1027 O O . SER A 1 134 ? -6.481 -3.354 -1.404 1.00 95.75 134 SER A O 1
ATOM 1029 N N . ALA A 1 135 ? -6.642 -5.564 -0.967 1.00 95.06 135 ALA A N 1
ATOM 1030 C CA . ALA A 1 135 ? -5.793 -6.025 -2.062 1.00 95.06 135 ALA A CA 1
ATOM 1031 C C . ALA A 1 135 ? -6.256 -5.544 -3.452 1.00 95.06 135 ALA A C 1
ATOM 1033 O O . ALA A 1 135 ? -5.434 -5.398 -4.351 1.00 95.06 135 ALA A O 1
ATOM 1034 N N . GLN A 1 136 ? -7.553 -5.263 -3.632 1.00 94.81 136 GLN A N 1
ATOM 1035 C CA . GLN A 1 136 ? -8.106 -4.780 -4.904 1.00 94.81 136 GLN A CA 1
ATOM 1036 C C . GLN A 1 136 ? -7.561 -3.397 -5.293 1.00 94.81 136 GLN A C 1
ATOM 1038 O O . GLN A 1 136 ? -7.285 -3.159 -6.463 1.00 94.81 136 GLN A O 1
ATOM 1043 N N . HIS A 1 137 ? -7.361 -2.508 -4.315 1.00 95.31 137 HIS A N 1
ATOM 1044 C CA . HIS A 1 137 ? -6.824 -1.161 -4.545 1.00 95.31 137 HIS A CA 1
ATOM 1045 C C . HIS A 1 137 ? -5.291 -1.132 -4.596 1.00 95.31 137 HIS A C 1
ATOM 1047 O O . HIS A 1 137 ? -4.700 -0.181 -5.102 1.00 95.31 137 HIS A O 1
ATOM 1053 N N . HIS A 1 138 ? -4.642 -2.181 -4.090 1.00 95.44 138 HIS A N 1
ATOM 1054 C CA . HIS A 1 138 ? -3.188 -2.318 -4.061 1.00 95.44 138 HIS A CA 1
ATOM 1055 C C . HIS A 1 138 ? -2.771 -3.655 -4.684 1.00 95.44 138 HIS A C 1
ATOM 1057 O O . HIS A 1 138 ? -2.257 -4.538 -3.980 1.00 95.44 138 HIS A O 1
ATOM 1063 N N . PRO A 1 139 ? -2.980 -3.826 -6.006 1.00 90.62 139 PRO A N 1
ATOM 1064 C CA . PRO A 1 139 ? -2.550 -5.031 -6.691 1.00 90.62 139 PRO A CA 1
ATOM 1065 C C . PRO A 1 139 ? -1.033 -5.176 -6.517 1.00 90.62 139 PRO A C 1
ATOM 1067 O O . PRO A 1 139 ? -0.290 -4.196 -6.574 1.00 90.62 139 PRO A O 1
ATOM 1070 N N . HIS A 1 140 ? -0.570 -6.407 -6.293 1.00 93.69 140 HIS A N 1
ATOM 1071 C CA . HIS A 1 140 ? 0.833 -6.785 -6.029 1.00 93.69 140 HIS A CA 1
ATOM 1072 C C . HIS A 1 140 ? 1.355 -6.600 -4.599 1.00 93.69 140 HIS A C 1
ATOM 1074 O O . HIS A 1 140 ? 2.455 -7.081 -4.313 1.00 93.69 140 HIS A O 1
ATOM 1080 N N . VAL A 1 141 ? 0.588 -5.990 -3.694 1.00 96.12 141 VAL A N 1
ATOM 1081 C CA . VAL A 1 141 ? 0.919 -5.977 -2.263 1.00 96.12 141 VAL A CA 1
ATOM 1082 C C . VAL A 1 141 ? 0.205 -7.134 -1.572 1.00 96.12 141 VAL A C 1
ATOM 1084 O O . VAL A 1 141 ? -0.963 -7.404 -1.846 1.00 96.12 141 VAL A O 1
ATOM 1087 N N . ARG A 1 142 ? 0.899 -7.825 -0.667 1.00 95.75 142 ARG A N 1
ATOM 1088 C CA . ARG A 1 142 ? 0.329 -8.855 0.209 1.00 95.75 142 ARG A CA 1
ATOM 1089 C C . ARG A 1 142 ? 0.588 -8.512 1.667 1.00 95.75 142 ARG A C 1
ATOM 1091 O O . ARG A 1 142 ? 1.673 -8.042 2.004 1.00 95.75 142 ARG A O 1
ATOM 1098 N N . LEU A 1 143 ? -0.388 -8.804 2.520 1.00 95.81 143 LEU A N 1
ATOM 1099 C CA . LEU A 1 143 ? -0.213 -8.818 3.968 1.00 95.81 143 LEU A CA 1
ATOM 1100 C C . LEU A 1 143 ? 0.212 -10.232 4.387 1.00 95.81 143 LEU A C 1
ATOM 1102 O O . LEU A 1 143 ? -0.605 -11.156 4.374 1.00 95.81 143 LEU A O 1
ATOM 1106 N N . LEU A 1 144 ? 1.501 -10.391 4.696 1.00 94.94 144 LEU A N 1
ATOM 1107 C CA . LEU A 1 144 ? 2.129 -11.678 5.004 1.00 94.94 144 LEU A CA 1
ATOM 1108 C C . LEU A 1 144 ? 1.819 -12.144 6.421 1.00 94.94 144 LEU A C 1
ATOM 1110 O O . LEU A 1 144 ? 1.494 -13.306 6.638 1.00 94.94 144 LEU A O 1
ATOM 1114 N N . ALA A 1 145 ? 1.928 -11.229 7.378 1.00 94.12 145 ALA A N 1
ATOM 1115 C CA . ALA A 1 145 ? 1.751 -11.532 8.784 1.00 94.12 145 ALA A CA 1
ATOM 1116 C C . ALA A 1 145 ? 1.006 -10.401 9.480 1.00 94.12 145 ALA A C 1
ATOM 1118 O O . ALA A 1 145 ? 1.130 -9.225 9.122 1.00 94.12 145 ALA A O 1
ATOM 1119 N N . GLN A 1 146 ? 0.257 -10.789 10.501 1.00 95.25 146 GLN A N 1
ATOM 1120 C CA . GLN A 1 146 ? -0.384 -9.888 11.437 1.00 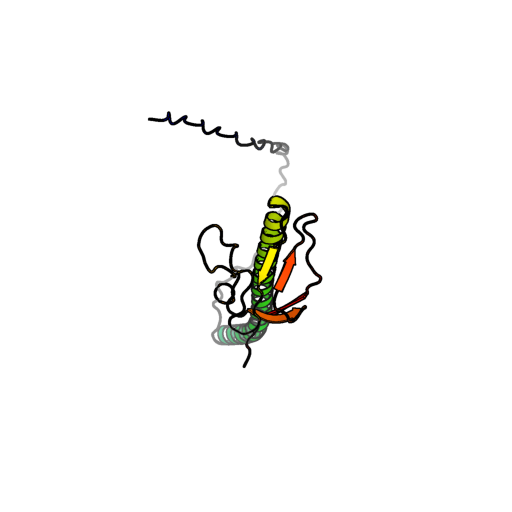95.25 146 GLN A CA 1
ATOM 1121 C C . GLN A 1 146 ? -0.107 -10.397 12.845 1.00 95.25 146 GLN A C 1
ATOM 1123 O O . GLN A 1 146 ? -0.098 -11.600 13.071 1.00 95.25 146 GLN A O 1
ATOM 1128 N N . ARG A 1 147 ? 0.087 -9.490 13.793 1.00 95.69 147 ARG A N 1
ATOM 1129 C CA . ARG A 1 147 ? 0.055 -9.796 15.220 1.00 95.69 147 ARG A CA 1
ATOM 1130 C C . ARG A 1 147 ? -0.890 -8.792 15.876 1.00 95.69 147 ARG A C 1
ATOM 1132 O O . ARG A 1 147 ? -0.782 -7.614 15.539 1.00 95.69 147 ARG A O 1
ATOM 1139 N N . PRO A 1 148 ? -1.787 -9.206 16.784 1.00 92.31 148 PRO A N 1
ATOM 1140 C CA . PRO A 1 148 ? -2.098 -10.594 17.150 1.00 92.31 148 PRO A CA 1
ATOM 1141 C C . PRO A 1 148 ? -2.775 -11.384 16.011 1.00 92.31 148 PRO A C 1
ATOM 1143 O O . PRO A 1 148 ? -3.441 -10.807 15.152 1.00 92.31 148 PRO A O 1
ATOM 1146 N N . ASP A 1 149 ? -2.651 -12.716 16.042 1.00 91.38 149 ASP A N 1
ATOM 1147 C CA . ASP A 1 149 ? -3.201 -13.624 15.013 1.00 91.38 149 ASP A CA 1
ATOM 1148 C C . ASP A 1 149 ? -4.736 -13.617 14.955 1.00 91.38 149 ASP A C 1
ATOM 1150 O O . ASP A 1 149 ? -5.330 -14.065 13.976 1.00 91.38 149 ASP A O 1
ATOM 1154 N N . SER A 1 150 ? -5.389 -13.033 15.968 1.00 92.94 150 SER A N 1
ATOM 1155 C CA . SER A 1 150 ? -6.843 -12.855 16.042 1.00 92.94 150 SER A CA 1
ATOM 1156 C C . SER A 1 150 ? -7.430 -12.042 14.884 1.00 92.94 150 SER A C 1
ATOM 1158 O O . SER A 1 150 ? -8.650 -12.021 14.710 1.00 92.94 150 SER A O 1
ATOM 1160 N N . GLY A 1 151 ? -6.591 -11.334 14.116 1.00 93.06 151 GLY A N 1
ATOM 1161 C CA . GLY A 1 151 ? -7.036 -10.499 13.003 1.00 93.06 151 GLY A CA 1
ATOM 1162 C C . GLY A 1 151 ? -7.886 -9.326 13.459 1.00 93.06 151 GLY A C 1
ATOM 1163 O O . GLY A 1 151 ? -8.761 -8.862 12.729 1.00 93.06 151 GLY A O 1
ATOM 1164 N N . ARG A 1 152 ? -7.683 -8.858 14.692 1.00 94.00 152 ARG A N 1
ATOM 1165 C CA . ARG A 1 152 ? -8.375 -7.691 15.231 1.00 94.00 152 ARG A CA 1
ATOM 1166 C C . ARG A 1 152 ? -7.413 -6.810 16.004 1.00 94.00 152 ARG A C 1
ATOM 1168 O O . ARG A 1 152 ? -6.688 -7.286 16.870 1.00 94.00 152 ARG A O 1
ATOM 1175 N N . VAL A 1 153 ? -7.475 -5.513 15.729 1.00 95.06 153 VAL A N 1
ATOM 1176 C CA . VAL A 1 153 ? -6.787 -4.474 16.504 1.00 95.06 153 VAL A CA 1
ATOM 1177 C C . VAL A 1 153 ? -7.841 -3.683 17.258 1.00 95.06 153 VAL A C 1
ATOM 1179 O O . VAL A 1 153 ? -8.772 -3.162 16.643 1.00 95.06 153 VAL A O 1
ATOM 1182 N N . ARG A 1 154 ? -7.728 -3.623 18.587 1.00 95.25 154 ARG A N 1
ATOM 1183 C CA . ARG A 1 154 ? -8.651 -2.877 19.450 1.00 95.25 154 ARG A CA 1
ATOM 1184 C C . ARG A 1 154 ? -8.083 -1.492 19.726 1.00 95.25 154 ARG A C 1
ATOM 1186 O O . ARG A 1 154 ? -6.884 -1.345 19.921 1.00 95.25 154 ARG A O 1
ATOM 1193 N N . PHE A 1 155 ? -8.957 -0.502 19.760 1.00 96.19 155 PHE A N 1
ATOM 1194 C CA . PHE A 1 155 ? -8.669 0.872 20.127 1.00 96.19 155 PHE A CA 1
ATOM 1195 C C . PHE A 1 155 ? -9.517 1.231 21.343 1.00 96.19 155 PHE A C 1
ATOM 1197 O O . PHE A 1 155 ? -10.736 1.073 21.297 1.00 96.19 155 PHE A O 1
ATOM 1204 N N . ASP A 1 156 ? -8.863 1.689 22.406 1.00 96.69 156 ASP A N 1
ATOM 1205 C CA . ASP A 1 156 ? -9.491 2.193 23.631 1.00 96.69 156 ASP A CA 1
ATOM 1206 C C . ASP A 1 156 ? -10.223 3.515 23.339 1.00 96.69 156 ASP A C 1
ATOM 1208 O O . ASP A 1 156 ? -9.635 4.438 22.772 1.00 96.69 156 ASP A O 1
ATOM 1212 N N . GLY A 1 157 ? -11.501 3.611 23.709 1.00 96.50 157 GLY A N 1
ATOM 1213 C CA . GLY A 1 157 ? -12.323 4.804 23.498 1.00 96.50 157 GLY A CA 1
ATOM 1214 C C . GLY A 1 157 ? -11.948 6.007 24.367 1.00 96.50 157 GLY A C 1
ATOM 1215 O O . GLY A 1 157 ? -12.207 7.138 23.975 1.00 96.50 157 GLY A O 1
ATOM 1216 N N . LEU A 1 158 ? -11.314 5.793 25.521 1.00 96.81 158 LEU A N 1
ATOM 1217 C CA . LEU A 1 158 ? -10.913 6.855 26.448 1.00 96.81 158 LEU A CA 1
ATOM 1218 C C . LEU A 1 158 ? 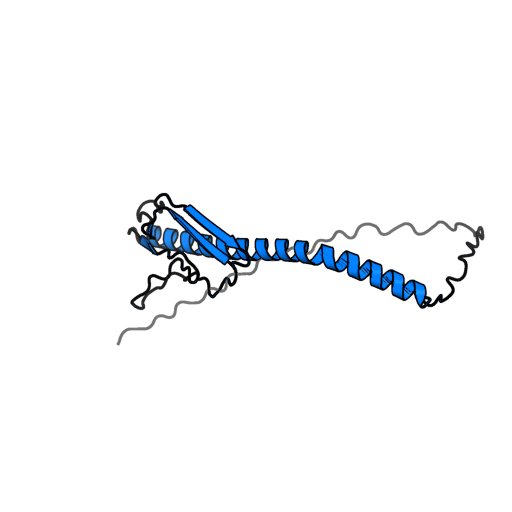-9.564 7.462 26.062 1.00 96.81 158 LEU A C 1
ATOM 1220 O O . LEU A 1 158 ? -9.368 8.671 26.154 1.00 96.81 158 LEU A O 1
ATOM 1224 N N . ARG A 1 159 ? -8.614 6.620 25.640 1.00 95.75 159 ARG A N 1
ATOM 1225 C CA . ARG A 1 159 ? -7.225 7.044 25.371 1.00 95.75 159 ARG A CA 1
ATOM 1226 C C . ARG A 1 159 ? -6.857 7.042 23.888 1.00 95.75 159 ARG A C 1
ATOM 1228 O O . ARG A 1 159 ? -5.795 7.536 23.508 1.00 95.75 159 ARG A O 1
ATOM 1235 N N . GLY A 1 160 ? -7.683 6.430 23.042 1.00 92.75 160 GLY A N 1
ATOM 1236 C CA . GLY A 1 160 ? -7.349 6.169 21.644 1.00 92.75 160 GLY A CA 1
ATOM 1237 C C . GLY A 1 160 ? -6.126 5.259 21.485 1.00 92.75 160 GLY A C 1
ATOM 1238 O O . GLY A 1 160 ? -5.451 5.335 20.462 1.00 92.75 160 GLY A O 1
ATOM 1239 N N . LEU A 1 161 ? -5.765 4.462 22.495 1.00 95.88 161 LEU A N 1
ATOM 1240 C CA . LEU A 1 161 ? -4.603 3.575 22.423 1.00 95.88 161 LEU A CA 1
ATOM 1241 C C . LEU A 1 161 ? -4.961 2.317 21.640 1.00 95.88 161 LEU A C 1
ATOM 1243 O O . LEU A 1 161 ? -5.992 1.699 21.892 1.00 95.88 161 LEU A O 1
ATOM 1247 N N . ALA A 1 162 ? -4.099 1.942 20.698 1.00 96.25 162 ALA A N 1
ATOM 1248 C CA . ALA A 1 162 ? -4.214 0.675 19.996 1.00 96.25 162 ALA A CA 1
ATOM 1249 C C . ALA A 1 162 ? -3.633 -0.456 20.856 1.00 96.25 162 ALA A C 1
ATOM 1251 O O . ALA A 1 162 ? -2.585 -0.289 21.481 1.00 96.25 162 ALA A O 1
ATOM 1252 N N . SER A 1 163 ? -4.270 -1.626 20.835 1.00 96.00 163 SER A N 1
ATOM 1253 C CA . SER A 1 163 ? -3.654 -2.868 21.299 1.00 96.00 163 SER A CA 1
ATOM 1254 C C . SER A 1 163 ? -2.360 -3.123 20.513 1.00 96.00 163 SER A C 1
ATOM 1256 O O . SER A 1 163 ? -2.357 -2.865 19.304 1.00 96.00 163 SER A O 1
ATOM 1258 N N . PRO A 1 164 ? -1.294 -3.660 21.137 1.00 95.88 164 PRO A N 1
ATOM 1259 C CA . PRO A 1 164 ? -0.041 -3.953 20.449 1.00 95.88 164 PRO A CA 1
ATOM 1260 C C . PRO A 1 164 ? -0.293 -4.788 19.195 1.00 95.88 164 PRO A C 1
ATOM 1262 O O . PRO A 1 164 ? -0.876 -5.869 19.279 1.00 95.88 164 PRO A O 1
ATOM 1265 N N . ALA A 1 165 ? 0.119 -4.272 18.039 1.00 95.19 165 ALA A N 1
ATOM 1266 C CA . ALA A 1 165 ? -0.088 -4.942 16.770 1.00 95.19 165 ALA A CA 1
ATOM 1267 C C . ALA A 1 165 ? 1.054 -4.670 15.790 1.00 95.19 165 ALA A C 1
ATOM 1269 O O . ALA A 1 165 ? 1.618 -3.576 15.770 1.00 95.19 165 ALA A O 1
ATOM 1270 N N . SER A 1 166 ? 1.372 -5.659 14.959 1.00 96.62 166 SER A N 1
ATOM 1271 C CA . SER A 1 166 ? 2.316 -5.521 13.851 1.00 96.62 166 SER A CA 1
ATOM 1272 C C . SER A 1 166 ? 1.709 -6.080 12.571 1.00 96.62 166 SER A C 1
ATOM 1274 O O . SER A 1 166 ? 0.996 -7.081 12.592 1.00 96.62 166 SER A O 1
ATOM 1276 N N . LEU A 1 167 ? 1.974 -5.409 11.452 1.00 96.56 167 LEU A N 1
ATOM 1277 C CA . LEU A 1 167 ? 1.508 -5.796 10.123 1.00 96.56 167 LEU A CA 1
ATOM 1278 C C . LEU A 1 167 ? 2.711 -5.835 9.193 1.00 96.56 167 LEU A C 1
ATOM 1280 O O . LEU A 1 167 ? 3.456 -4.859 9.109 1.00 96.56 167 LEU A O 1
ATOM 1284 N N . VAL A 1 168 ? 2.902 -6.960 8.509 1.00 96.81 168 VAL A N 1
ATOM 1285 C CA . VAL A 1 168 ? 4.029 -7.158 7.595 1.00 96.81 168 VAL A CA 1
ATOM 1286 C C . VAL A 1 168 ? 3.506 -7.207 6.172 1.00 96.81 168 VAL A C 1
ATOM 1288 O O . VAL A 1 168 ? 2.811 -8.148 5.786 1.00 96.81 168 VAL A O 1
ATOM 1291 N N . PHE A 1 169 ? 3.862 -6.192 5.391 1.00 96.69 169 PHE A N 1
ATOM 1292 C CA . PHE A 1 169 ? 3.531 -6.107 3.975 1.00 96.69 169 PHE A CA 1
ATOM 1293 C C . PHE A 1 169 ? 4.731 -6.494 3.123 1.00 96.69 169 PHE A C 1
ATOM 1295 O O . PHE A 1 169 ? 5.872 -6.181 3.457 1.00 96.69 169 PHE A O 1
ATOM 1302 N N . ALA A 1 170 ? 4.463 -7.125 1.988 1.00 95.81 170 ALA A N 1
ATOM 1303 C CA . ALA A 1 170 ? 5.470 -7.386 0.976 1.00 95.81 170 ALA A CA 1
ATOM 1304 C C . ALA A 1 170 ? 4.907 -7.135 -0.424 1.00 95.81 170 ALA A C 1
ATOM 1306 O O . ALA A 1 170 ? 3.720 -7.345 -0.682 1.00 95.81 170 ALA A O 1
ATOM 1307 N N . CYS A 1 171 ? 5.774 -6.688 -1.330 1.00 94.88 171 CYS A N 1
ATOM 1308 C CA . CYS A 1 171 ? 5.445 -6.435 -2.728 1.00 94.88 171 CYS A CA 1
ATOM 1309 C C . CYS A 1 171 ? 6.300 -7.339 -3.617 1.00 94.88 171 CYS A C 1
ATOM 1311 O O . CYS A 1 171 ? 7.517 -7.385 -3.454 1.00 94.88 171 CYS A O 1
ATOM 1313 N N . GLY A 1 172 ? 5.682 -8.048 -4.562 1.00 88.50 172 GLY A N 1
ATOM 1314 C CA . GLY A 1 172 ? 6.423 -8.937 -5.457 1.00 88.50 172 GLY A CA 1
ATOM 1315 C C . GLY A 1 172 ? 5.559 -9.911 -6.249 1.00 88.50 172 GLY A C 1
ATOM 1316 O O . GLY A 1 172 ? 4.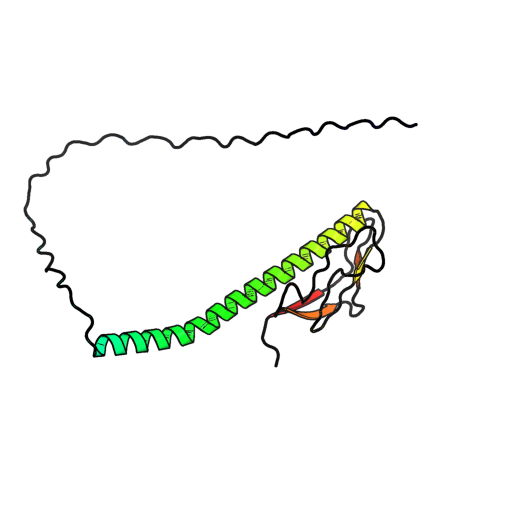351 -10.033 -6.030 1.00 88.50 172 GLY A O 1
ATOM 1317 N N . ARG A 1 173 ? 6.201 -10.608 -7.194 1.00 76.88 173 ARG A N 1
ATOM 1318 C CA . ARG A 1 173 ? 5.627 -11.779 -7.863 1.00 76.88 173 ARG A CA 1
ATOM 1319 C C . ARG A 1 173 ? 5.816 -12.981 -6.948 1.00 76.88 173 ARG A C 1
ATOM 1321 O O . ARG A 1 173 ? 6.942 -13.358 -6.651 1.00 76.88 173 ARG A O 1
ATOM 1328 N N . TRP A 1 174 ? 4.707 -13.577 -6.548 1.00 68.75 174 TRP A N 1
ATOM 1329 C CA . TRP A 1 174 ? 4.681 -14.825 -5.801 1.00 68.75 174 TRP A CA 1
ATOM 1330 C C . TRP A 1 174 ? 4.260 -15.898 -6.798 1.00 68.75 174 TRP A C 1
ATOM 1332 O O . TRP A 1 174 ? 3.129 -15.847 -7.288 1.00 68.75 174 TRP A O 1
ATOM 1342 N N . ARG A 1 175 ? 5.206 -16.753 -7.181 1.00 57.91 175 ARG A N 1
ATOM 1343 C CA . ARG A 1 175 ? 4.914 -18.010 -7.869 1.00 57.91 175 ARG A CA 1
ATOM 1344 C C . ARG A 1 175 ? 4.785 -19.099 -6.823 1.00 57.91 175 ARG A C 1
ATOM 1346 O O . ARG A 1 175 ? 5.548 -19.013 -5.835 1.00 57.91 175 ARG A O 1
#

Mean predicted aligned error: 13.46 Å

Radius of gyration: 31.57 Å; Cα contacts (8 Å, |Δi|>4): 189; chains: 1; bounding box: 87×69×67 Å

Sequence (175 aa):
MTKKKPLAHNVGAAPHAPNGLPDIIRRRQGRRRKETAMERRYPPIGRAGLTLPELLVTLALLSLIATQAVPLLNGLLARHRLDQAVTAVRLALMEVRRAAFASGRDRSLAIRTGTDWRVGCSCRREVACTPCVSAQHHPHVRLLAQRPDSGRVRFDGLRGLASPASLVFACGRWR

pLDDT: mean 82.9, std 16.82, range [48.34, 98.06]

Solvent-accessible surface area (backbone atoms only — not comparable to full-atom values): 11042 Å² total; per-residue (Å²): 142,80,87,84,79,86,81,82,84,80,83,79,80,81,83,85,78,84,88,80,80,86,91,78,87,88,84,83,87,86,77,93,74,78,86,76,87,74,76,75,77,68,70,80,82,66,90,74,72,80,49,73,69,56,50,53,52,52,51,52,52,50,51,58,52,49,67,61,47,51,64,55,53,52,52,55,52,38,50,52,56,42,52,53,48,52,48,52,50,52,51,42,52,52,49,52,28,49,52,9,38,77,64,60,37,70,38,72,38,41,44,44,64,45,82,77,16,34,38,35,66,78,68,91,76,95,85,79,76,61,69,60,44,43,26,86,84,36,74,57,45,34,36,78,47,58,38,49,81,83,29,55,46,43,22,37,8,86,76,36,46,66,51,84,66,50,76,40,73,49,57,64,90,82,130

Secondary structure (DSSP, 8-state):
--PPPPPP-----PPPPPP-----------------------------PPPHHHHHHHHHHHHHHHHHHHHHHHHHHHHHHHHHHHHHHHHHHHHHHHHHHHHTS-EEEEEE-BTT-EES---SSSS-PPPPEETTTSTTEEEEEEESTTSEEEE-TTT-PBPS-EEEEEES---